Protein AF-Q8K3G4-F1 (afdb_monomer)

Solvent-accessible surface area (backbone atoms only — not comparable to full-atom values): 6372 Å² total; per-residue (Å²): 137,82,65,69,64,59,56,53,51,50,51,50,51,49,51,51,52,63,73,62,59,70,81,75,75,83,79,78,73,70,86,76,61,83,47,80,78,50,49,56,61,48,49,51,49,51,51,54,46,62,75,72,47,95,74,87,88,86,88,84,89,84,87,77,59,90,68,42,58,50,77,78,49,71,46,59,42,87,88,76,67,45,77,78,45,73,48,66,48,73,41,76,76,80,134

Organism: Mus musculus (NCBI:txid10090)

Foldseek 3Di:
DDDVVVVVVVVVVVVVVVVVPDPVPPDQDPVPCPDPVVVVVSVVSVVVCVVVDPDDDDDDDDDDDAQDKDWPDWDADPPPRHTPDTDIDGRDDDD

Secondary structure (DSSP, 8-state):
---HHHHHHHHHHHHHHHHTS--------STT--SHHHHHHHHHHHHHHHHH-SS--------PPTT-EEEEEEEE-TTT--EEEEEEEE-----

Sequence (95 aa):
MEKPELWGVLALLLLCSYTCGSQDLQVIDLLTVGESRQMVAVAEKIRTALLTAGDIYLLSTFRLPPKQGGVLFGLYSRQDNTRWLEASVVGKINK

Radius of gyration: 22.27 Å; Cα contacts (8 Å, |Δi|>4): 55; chains: 1; bounding box: 51×59×52 Å

Mean predicted aligned error: 13.39 Å

Structure (mmCIF, N/CA/C/O backbone):
data_AF-Q8K3G4-F1
#
_entry.id   AF-Q8K3G4-F1
#
loop_
_atom_site.group_PDB
_atom_site.id
_atom_site.type_symbol
_atom_site.label_atom_id
_atom_site.label_alt_id
_atom_site.label_comp_id
_atom_site.label_asym_id
_atom_site.label_entity_id
_atom_site.label_seq_id
_atom_site.pdbx_PDB_ins_code
_atom_site.Cartn_x
_atom_site.Cartn_y
_atom_site.Cartn_z
_atom_site.occupancy
_atom_site.B_iso_or_equiv
_atom_site.auth_seq_id
_atom_site.auth_comp_id
_atom_site.auth_asym_id
_atom_site.auth_atom_id
_atom_site.pdbx_PDB_model_num
ATOM 1 N N . MET A 1 1 ? -23.727 -41.888 -34.608 1.00 46.53 1 MET A N 1
ATOM 2 C CA . MET A 1 1 ? -22.298 -41.713 -34.269 1.00 46.53 1 MET A CA 1
ATOM 3 C C . MET A 1 1 ? -22.134 -40.298 -33.747 1.00 46.53 1 MET A C 1
ATOM 5 O O . MET A 1 1 ? -21.957 -39.369 -34.525 1.00 46.53 1 MET A O 1
ATOM 9 N N . GLU A 1 2 ? -22.347 -40.120 -32.448 1.00 54.56 2 GLU A N 1
ATOM 10 C CA . GLU A 1 2 ? -22.287 -38.812 -31.793 1.00 54.56 2 GLU A CA 1
ATOM 11 C C . GLU A 1 2 ? -20.817 -38.457 -31.553 1.00 54.56 2 GLU A C 1
ATOM 13 O O . GLU A 1 2 ? -20.067 -39.273 -31.023 1.00 54.56 2 GLU A O 1
ATOM 18 N N . LYS A 1 3 ? -20.380 -37.289 -32.040 1.00 63.12 3 LYS A N 1
ATOM 19 C CA . LYS A 1 3 ? -18.978 -36.854 -31.990 1.00 63.12 3 LYS A CA 1
ATOM 20 C C . LYS A 1 3 ? -18.629 -36.418 -30.556 1.00 63.12 3 LYS A C 1
ATOM 22 O O . LYS A 1 3 ? -19.086 -35.349 -30.147 1.00 63.12 3 LYS A O 1
ATOM 27 N N . PRO A 1 4 ? -17.805 -37.176 -29.807 1.00 62.75 4 PRO A N 1
ATOM 28 C CA . PRO A 1 4 ? -17.442 -36.840 -28.424 1.00 62.75 4 PRO A CA 1
ATOM 29 C C . PRO A 1 4 ? -16.656 -35.521 -28.315 1.00 62.75 4 PRO A C 1
ATOM 31 O O . PRO A 1 4 ? -16.634 -34.887 -27.265 1.00 62.75 4 PRO A O 1
ATOM 34 N N . GLU A 1 5 ? -16.066 -35.060 -29.417 1.00 64.94 5 GLU A N 1
ATOM 35 C CA . GLU A 1 5 ? -15.299 -33.812 -29.479 1.00 64.94 5 GLU A CA 1
ATOM 36 C C . GLU A 1 5 ? -16.168 -32.565 -29.279 1.00 64.94 5 GLU A C 1
ATOM 38 O O . GLU A 1 5 ? -15.718 -31.576 -28.709 1.00 64.94 5 GLU A O 1
ATOM 43 N N . LEU A 1 6 ? -17.441 -32.623 -29.682 1.00 74.94 6 LEU A N 1
ATOM 44 C CA . LEU A 1 6 ? -18.362 -31.488 -29.583 1.00 74.94 6 LEU A CA 1
ATOM 45 C C . LEU A 1 6 ? -18.719 -31.185 -28.121 1.00 74.94 6 LEU A C 1
ATOM 47 O O . LEU A 1 6 ? -18.807 -30.025 -27.728 1.00 74.94 6 LEU A O 1
ATOM 51 N N . TRP A 1 7 ? -18.836 -32.233 -27.303 1.00 75.62 7 TRP A N 1
ATOM 52 C CA . TRP A 1 7 ? -19.074 -32.134 -25.863 1.00 75.62 7 TRP A CA 1
ATOM 53 C C . TRP A 1 7 ? -17.838 -31.641 -25.113 1.00 75.62 7 TRP A C 1
ATOM 55 O O . TRP A 1 7 ? -17.970 -30.840 -24.193 1.00 75.62 7 TRP A O 1
ATOM 65 N N . GLY A 1 8 ? -16.641 -32.060 -25.537 1.00 79.44 8 GLY A N 1
ATOM 66 C CA . GLY A 1 8 ? -15.383 -31.547 -24.992 1.00 79.44 8 GLY A CA 1
ATOM 67 C C . GLY A 1 8 ? -15.204 -30.052 -25.257 1.00 79.44 8 GLY A C 1
ATOM 68 O O . GLY A 1 8 ? -14.857 -29.301 -24.348 1.00 79.44 8 GLY A O 1
ATOM 69 N N . VAL A 1 9 ? -15.519 -29.600 -26.474 1.00 81.38 9 VAL A N 1
ATOM 70 C CA . VAL A 1 9 ? -15.472 -28.175 -26.837 1.00 81.38 9 VAL A CA 1
ATOM 71 C C . VAL A 1 9 ? -16.542 -27.376 -26.091 1.00 81.38 9 VAL A C 1
ATOM 73 O O . VAL A 1 9 ? -16.244 -26.299 -25.585 1.00 81.38 9 VAL A O 1
ATOM 76 N N . LEU A 1 10 ? -17.760 -27.907 -25.950 1.00 81.38 10 LEU A N 1
ATOM 77 C CA . LEU A 1 10 ? -18.820 -27.280 -25.150 1.00 81.38 10 LEU A CA 1
ATOM 78 C C . LEU A 1 10 ? -18.447 -27.174 -23.668 1.00 81.38 10 LEU A C 1
ATOM 80 O O . LEU A 1 10 ? -18.665 -26.127 -23.066 1.00 81.38 10 LEU A O 1
ATOM 84 N N . ALA A 1 11 ? -17.851 -28.217 -23.089 1.00 80.62 11 ALA A N 1
ATOM 85 C CA . ALA A 1 11 ? -17.385 -28.204 -21.705 1.00 80.62 11 ALA A CA 1
ATOM 86 C C . ALA A 1 11 ? -16.245 -27.196 -21.500 1.00 80.62 11 ALA A C 1
ATOM 88 O O . ALA A 1 11 ? -16.248 -26.465 -20.511 1.00 80.62 11 ALA A O 1
ATOM 89 N N . LEU A 1 12 ? -15.309 -27.107 -22.451 1.00 77.81 12 LEU A N 1
ATOM 90 C CA . LEU A 1 12 ? -14.226 -26.125 -22.422 1.00 77.81 12 LEU A CA 1
ATOM 91 C C . LEU A 1 12 ? -14.759 -24.691 -22.563 1.00 77.81 12 LEU A C 1
ATOM 93 O O . LEU A 1 12 ? -14.337 -23.810 -21.822 1.00 77.81 12 LEU A O 1
ATOM 97 N N . LEU A 1 13 ? -15.720 -24.463 -23.463 1.00 79.00 13 LEU A N 1
ATOM 98 C CA . LEU A 1 13 ? -16.373 -23.164 -23.636 1.00 79.00 13 LEU A CA 1
ATOM 99 C C . LEU A 1 13 ? -17.153 -22.756 -22.384 1.00 79.00 13 LEU A C 1
ATOM 101 O O . LEU A 1 13 ? -17.027 -21.614 -21.948 1.00 79.00 13 LEU A O 1
ATOM 105 N N . LEU A 1 14 ? -17.889 -23.690 -21.772 1.00 77.38 14 LEU A N 1
ATOM 106 C CA . LEU A 1 14 ? -18.578 -23.469 -20.502 1.00 77.38 14 LEU A CA 1
ATOM 107 C C . LEU A 1 14 ? -17.576 -23.094 -19.405 1.00 77.38 14 LEU A C 1
ATOM 109 O O . LEU A 1 14 ? -17.726 -22.035 -18.799 1.00 77.38 14 LEU A O 1
ATOM 113 N N . LEU A 1 15 ? -16.512 -23.879 -19.210 1.00 70.75 15 LEU A N 1
ATOM 114 C CA . LEU A 1 15 ? -15.452 -23.581 -18.239 1.00 70.75 15 LEU A CA 1
ATOM 115 C C . LEU A 1 15 ? -14.818 -22.203 -18.477 1.00 70.75 15 LEU A C 1
ATOM 117 O O . LEU A 1 15 ? -14.706 -21.424 -17.532 1.00 70.75 15 LEU A O 1
ATOM 121 N N . CYS A 1 16 ? -14.487 -21.862 -19.726 1.00 64.25 16 CYS A N 1
ATOM 122 C CA . CYS A 1 16 ? -13.957 -20.545 -20.076 1.00 64.25 16 CYS A CA 1
ATOM 123 C C . CYS A 1 16 ? -14.943 -19.415 -19.758 1.00 64.25 16 CYS A C 1
ATOM 125 O O . CYS A 1 16 ? -14.522 -18.387 -19.237 1.00 64.25 16 CYS A O 1
ATOM 127 N N . SER A 1 17 ? -16.241 -19.588 -20.020 1.00 63.78 17 SER A N 1
ATOM 128 C CA . SER A 1 17 ? -17.258 -18.586 -19.667 1.00 63.78 17 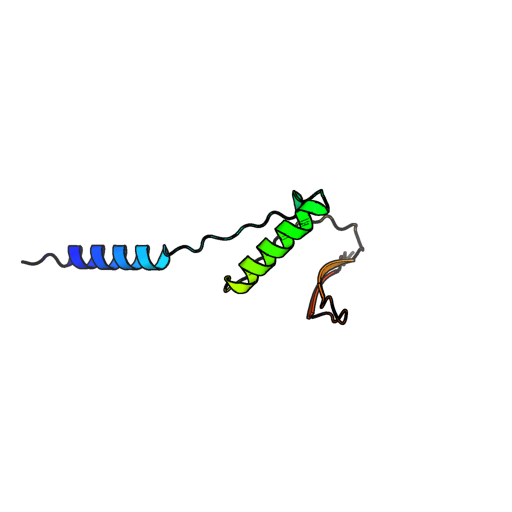SER A CA 1
ATOM 129 C C . SER A 1 17 ? -17.493 -18.459 -18.154 1.00 63.78 17 SER A C 1
ATOM 131 O O . SER A 1 17 ? -17.742 -17.354 -17.684 1.00 63.78 17 SER A O 1
ATOM 133 N N . TYR A 1 18 ? -17.333 -19.538 -17.377 1.00 60.72 18 TYR A N 1
ATOM 134 C CA . TYR A 1 18 ? -17.396 -19.497 -15.909 1.00 60.72 18 TYR A CA 1
ATOM 135 C C . TYR A 1 18 ? -16.184 -18.782 -15.295 1.00 60.72 18 TYR A C 1
ATOM 137 O O . TYR A 1 18 ? -16.347 -18.007 -14.356 1.00 60.72 18 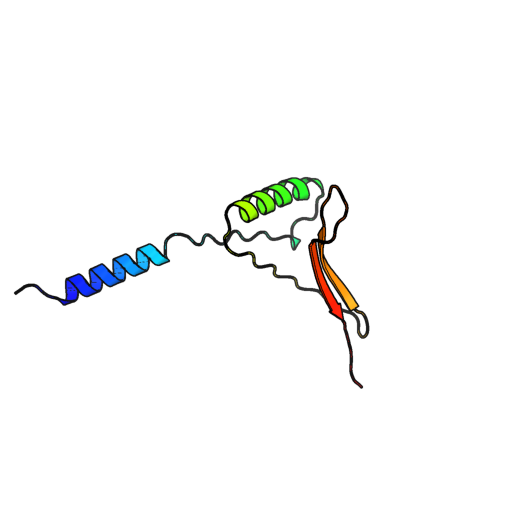TYR A O 1
ATOM 145 N N . THR A 1 19 ? -14.974 -18.984 -15.829 1.00 54.75 19 THR A N 1
ATOM 146 C CA . THR A 1 19 ? -13.767 -18.273 -15.356 1.00 54.75 19 THR A CA 1
ATOM 147 C C . THR A 1 19 ? -13.661 -16.848 -15.903 1.00 54.75 19 THR A C 1
ATOM 149 O O . THR A 1 19 ? -13.002 -16.005 -15.306 1.00 54.75 19 THR A O 1
ATOM 152 N N . CYS A 1 20 ? -14.316 -16.572 -17.035 1.00 46.91 20 CYS A N 1
ATOM 153 C CA . CYS A 1 20 ? -14.482 -15.239 -17.620 1.00 46.91 20 CYS A CA 1
ATOM 154 C C . CYS A 1 20 ? -15.739 -14.529 -17.074 1.00 46.91 20 CYS A C 1
ATOM 156 O O . CYS A 1 20 ? -16.187 -13.524 -17.615 1.00 46.91 20 CYS A O 1
ATOM 158 N N . GLY A 1 21 ? -16.320 -15.028 -15.980 1.00 50.06 21 GLY A N 1
ATOM 159 C CA . GLY A 1 21 ? -17.257 -14.275 -15.156 1.00 50.06 21 GLY A CA 1
ATOM 160 C C . GLY A 1 21 ? -16.509 -13.196 -14.377 1.00 50.06 21 GLY A C 1
ATOM 161 O O . GLY A 1 21 ? -16.224 -13.373 -13.200 1.00 50.06 21 GLY A O 1
ATOM 162 N N . SER A 1 22 ? -16.155 -12.113 -15.067 1.00 55.03 22 SER A N 1
ATOM 163 C CA . SER A 1 22 ? -15.865 -10.782 -14.528 1.00 55.03 22 SER A CA 1
ATOM 164 C C . SER A 1 22 ? -15.109 -10.728 -13.196 1.00 55.03 22 SER A C 1
ATOM 166 O O . SER A 1 22 ? -15.668 -10.354 -12.167 1.00 55.03 22 SER A O 1
ATOM 168 N N . GLN A 1 23 ? -13.794 -10.942 -13.230 1.00 54.09 23 GLN A N 1
ATOM 169 C CA . GLN A 1 23 ? -12.936 -10.142 -12.356 1.00 54.09 23 GLN A CA 1
ATOM 170 C C . GLN A 1 23 ? -12.703 -8.805 -13.056 1.00 54.09 23 GLN A C 1
ATOM 172 O O . GLN A 1 23 ? -11.664 -8.574 -13.671 1.00 54.09 23 GLN A O 1
ATOM 177 N N . ASP A 1 24 ? -13.721 -7.944 -13.026 1.00 57.41 24 ASP A N 1
ATOM 178 C CA . ASP A 1 24 ? -13.539 -6.535 -13.357 1.00 57.41 24 ASP A CA 1
ATOM 179 C C . ASP A 1 24 ? -12.669 -5.949 -12.237 1.00 57.41 24 ASP A C 1
ATOM 181 O O . ASP A 1 24 ? -13.142 -5.628 -11.143 1.00 57.41 24 ASP A O 1
ATOM 185 N N . LEU A 1 25 ? -11.350 -5.990 -12.446 1.00 60.78 25 LEU A N 1
ATOM 186 C CA . LEU A 1 25 ? -10.374 -5.472 -11.500 1.00 60.78 25 LEU A CA 1
ATOM 187 C C . LEU A 1 25 ? -10.608 -3.968 -11.392 1.00 60.78 25 LEU A C 1
ATOM 189 O O . LEU A 1 25 ? -10.216 -3.199 -12.268 1.00 60.78 25 LEU A O 1
ATOM 193 N N . GLN A 1 26 ? -11.252 -3.545 -10.304 1.00 69.12 26 GLN A N 1
ATOM 194 C CA . GLN A 1 26 ? -11.449 -2.131 -10.014 1.00 69.12 26 GLN A CA 1
ATOM 195 C C . GLN A 1 26 ? -10.096 -1.494 -9.690 1.00 69.12 26 GLN A C 1
ATOM 197 O O . GLN A 1 26 ? -9.617 -1.533 -8.556 1.00 69.12 26 GLN A O 1
ATOM 202 N N . VAL A 1 27 ? -9.463 -0.910 -10.707 1.00 72.62 27 VAL A N 1
ATOM 203 C CA . VAL A 1 27 ? -8.204 -0.178 -10.558 1.00 72.62 27 VAL A CA 1
ATOM 204 C C . VAL A 1 27 ? -8.511 1.246 -10.108 1.00 72.62 27 VAL A C 1
ATOM 206 O O . VAL A 1 27 ? -9.142 2.025 -10.824 1.00 72.62 27 VAL A O 1
ATOM 209 N N . ILE A 1 28 ? -8.050 1.596 -8.910 1.00 79.06 28 ILE A N 1
ATOM 210 C CA . ILE A 1 28 ? -8.157 2.948 -8.363 1.00 79.06 28 ILE A CA 1
ATOM 211 C C . ILE A 1 28 ? -6.767 3.577 -8.401 1.00 79.06 28 ILE A C 1
ATOM 213 O O . ILE A 1 28 ? -5.902 3.239 -7.596 1.00 79.06 28 ILE A O 1
ATOM 217 N N . ASP A 1 29 ? -6.553 4.494 -9.345 1.00 77.56 29 ASP A N 1
ATOM 218 C CA . ASP A 1 29 ? -5.306 5.249 -9.430 1.00 77.56 29 ASP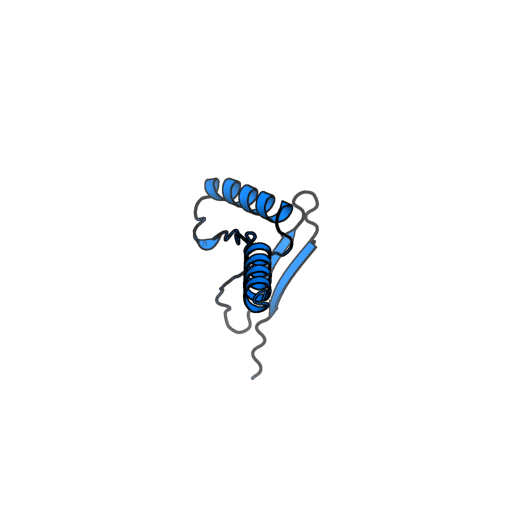 A CA 1
ATOM 219 C C . ASP A 1 29 ? -5.310 6.407 -8.424 1.00 77.56 29 ASP A C 1
ATOM 221 O O . ASP A 1 29 ? -5.932 7.448 -8.635 1.00 77.56 29 ASP A O 1
ATOM 225 N N . LEU A 1 30 ? -4.606 6.208 -7.310 1.00 71.75 30 LEU A N 1
ATOM 226 C CA . LEU A 1 30 ? -4.463 7.205 -6.252 1.00 71.75 30 LEU A CA 1
ATOM 227 C C . LEU A 1 30 ? -3.473 8.328 -6.599 1.00 71.75 30 LEU A C 1
ATOM 229 O O . LEU A 1 30 ? -3.492 9.364 -5.939 1.00 71.75 30 LEU A O 1
ATOM 233 N N . LEU A 1 31 ? -2.614 8.149 -7.611 1.00 70.12 31 LEU A N 1
ATOM 234 C CA . LEU A 1 31 ? -1.575 9.123 -7.975 1.00 70.12 31 LEU A CA 1
ATOM 235 C C . LEU A 1 31 ? -2.141 10.325 -8.740 1.00 70.12 31 LEU A C 1
ATOM 237 O O . LEU A 1 31 ? -1.535 11.395 -8.747 1.00 70.12 31 LEU A O 1
ATOM 241 N N . THR A 1 32 ? -3.306 10.163 -9.364 1.00 69.62 32 THR A N 1
ATOM 242 C CA . THR A 1 32 ? -3.994 11.226 -10.116 1.00 69.62 32 THR A CA 1
ATOM 243 C C . THR A 1 32 ? -4.866 12.122 -9.233 1.00 69.62 32 THR A C 1
ATOM 245 O O . THR A 1 32 ? -5.333 13.169 -9.681 1.00 69.62 32 THR A O 1
ATOM 248 N N . VAL A 1 33 ? -5.060 11.750 -7.963 1.00 67.62 33 VAL A N 1
ATOM 249 C CA . VAL A 1 33 ? -5.927 12.452 -7.009 1.00 67.62 33 VAL A CA 1
ATOM 250 C C . VAL A 1 33 ? -5.152 13.609 -6.378 1.00 67.62 33 VAL A C 1
ATOM 252 O O . VAL A 1 33 ? -4.588 13.492 -5.293 1.00 67.62 33 VAL A O 1
ATOM 255 N N . GLY A 1 34 ? -5.099 14.740 -7.081 1.00 63.00 34 GLY A N 1
ATOM 256 C CA . GLY A 1 34 ? -4.431 15.956 -6.599 1.00 63.00 34 GLY A CA 1
ATOM 257 C C . GLY A 1 34 ? -5.311 16.858 -5.725 1.00 63.00 34 GLY A C 1
ATOM 258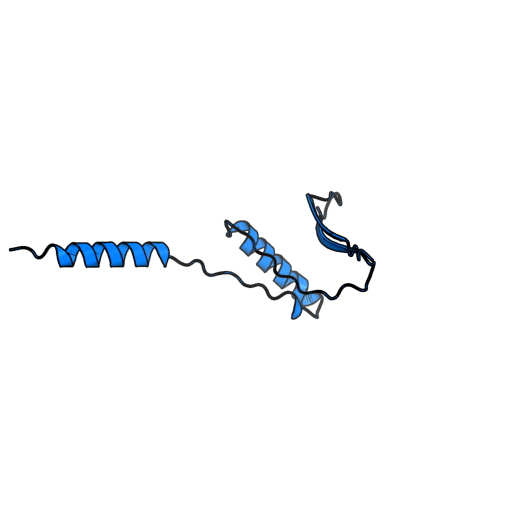 O O . GLY A 1 34 ? -4.793 17.658 -4.949 1.00 63.00 34 GLY A O 1
ATOM 259 N N . GLU A 1 35 ? -6.640 16.744 -5.826 1.00 74.50 35 GLU A N 1
ATOM 260 C CA . GLU A 1 35 ? -7.582 17.641 -5.145 1.00 74.50 35 GLU A CA 1
ATOM 261 C C . GLU A 1 35 ? -8.305 16.960 -3.974 1.00 74.50 35 GLU A C 1
ATOM 263 O O . GLU A 1 35 ? -8.864 15.868 -4.097 1.00 74.50 35 GLU A O 1
ATOM 268 N N . SER A 1 36 ? -8.408 17.659 -2.840 1.00 66.50 36 SER A N 1
ATOM 269 C CA . SER A 1 36 ? -9.091 17.172 -1.629 1.00 66.50 36 SER A CA 1
ATOM 270 C C . SER A 1 36 ? -10.565 16.808 -1.854 1.00 66.50 36 SER A C 1
ATOM 272 O O . SER A 1 36 ? -11.094 15.903 -1.210 1.00 66.50 36 SER A O 1
ATOM 274 N N . ARG A 1 37 ? -11.236 17.462 -2.809 1.00 71.00 37 ARG A N 1
ATOM 275 C CA . ARG A 1 37 ? -12.622 17.148 -3.190 1.00 71.00 37 ARG A CA 1
ATOM 276 C C . ARG A 1 37 ? -12.742 15.783 -3.875 1.00 71.00 37 ARG A C 1
ATOM 278 O O . ARG A 1 37 ? -13.761 15.112 -3.730 1.00 71.00 37 ARG A O 1
ATOM 285 N N . GLN A 1 38 ? -11.699 15.359 -4.585 1.00 74.38 38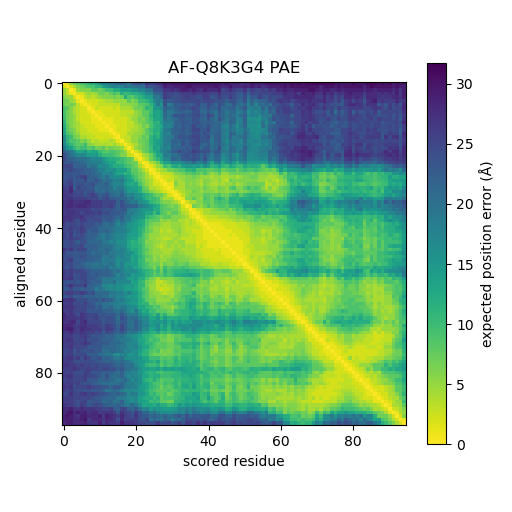 GLN A N 1
ATOM 286 C CA . GLN A 1 38 ? -11.648 14.077 -5.285 1.00 74.38 38 GLN A CA 1
ATOM 287 C C . GLN A 1 38 ? -11.335 12.922 -4.319 1.00 74.38 38 GLN A C 1
ATOM 289 O O . GLN A 1 38 ? -11.806 11.808 -4.542 1.00 74.38 38 GLN A O 1
ATOM 294 N N . MET A 1 39 ? -10.654 13.187 -3.193 1.00 74.94 39 MET A N 1
ATOM 295 C CA . MET A 1 39 ? -10.398 12.180 -2.149 1.00 74.94 39 MET A CA 1
ATOM 296 C C . MET A 1 39 ? -11.676 11.556 -1.578 1.00 74.94 39 MET A C 1
ATOM 298 O O . MET A 1 39 ? -11.671 10.369 -1.271 1.00 74.94 39 MET A O 1
ATOM 302 N N . VAL A 1 40 ? -12.774 12.311 -1.450 1.00 79.06 40 VAL A N 1
ATOM 303 C CA . VAL A 1 40 ? -14.050 11.762 -0.949 1.00 79.06 40 VAL A CA 1
ATOM 304 C C . VAL A 1 40 ? -14.630 10.753 -1.940 1.00 79.06 40 VAL A C 1
ATOM 306 O O . VAL A 1 40 ? -15.017 9.656 -1.551 1.00 79.06 40 VAL A O 1
ATOM 309 N N . ALA A 1 41 ? -14.627 11.087 -3.233 1.00 80.31 41 ALA A N 1
ATOM 310 C CA . ALA A 1 41 ? -15.101 10.183 -4.280 1.00 80.31 41 ALA A CA 1
ATOM 311 C C . ALA A 1 41 ? -14.230 8.920 -4.380 1.00 80.31 41 ALA A C 1
ATOM 313 O O . ALA A 1 41 ? -14.734 7.823 -4.608 1.00 80.31 41 ALA A O 1
ATOM 314 N N . VAL A 1 42 ? -12.923 9.069 -4.178 1.00 81.25 42 VAL A N 1
ATOM 315 C CA . VAL A 1 42 ? -11.961 7.963 -4.172 1.00 81.25 42 VAL A CA 1
ATOM 316 C C . VAL A 1 42 ? -12.151 7.076 -2.945 1.00 81.25 42 VAL A C 1
ATOM 318 O O . VAL A 1 42 ? -12.160 5.859 -3.083 1.00 81.25 42 VAL A O 1
ATOM 321 N N . ALA A 1 43 ? -12.375 7.656 -1.765 1.00 80.69 43 ALA A N 1
ATOM 322 C CA . ALA A 1 43 ? -12.659 6.902 -0.549 1.00 80.69 43 ALA A CA 1
ATOM 323 C C . ALA A 1 43 ? -13.946 6.076 -0.676 1.00 80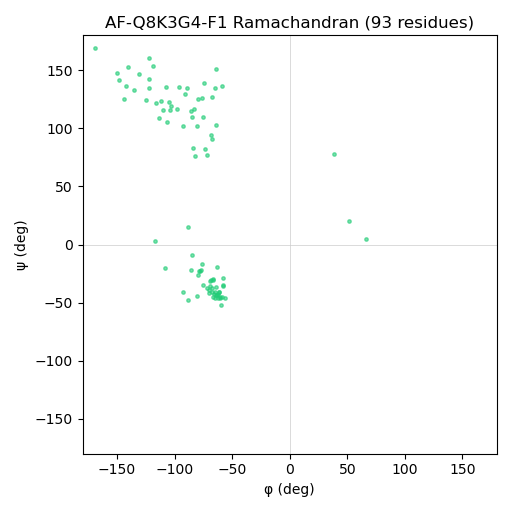.69 43 ALA A C 1
ATOM 325 O O . ALA A 1 43 ? -13.958 4.915 -0.277 1.00 80.69 43 ALA A O 1
ATOM 326 N N . GLU A 1 44 ? -15.000 6.629 -1.284 1.00 81.56 44 GLU A N 1
ATOM 327 C CA . GLU A 1 44 ? -16.233 5.876 -1.541 1.00 81.56 44 GLU A CA 1
ATOM 328 C C . GLU A 1 44 ? -16.033 4.767 -2.579 1.00 81.56 44 GLU A C 1
ATOM 330 O O . GLU A 1 44 ? -16.548 3.662 -2.403 1.00 81.56 44 GLU A O 1
ATOM 335 N N . LYS A 1 45 ? -15.220 4.996 -3.619 1.00 81.44 45 LYS A N 1
ATOM 336 C CA . LYS A 1 45 ? -14.828 3.932 -4.558 1.00 81.44 45 LYS A CA 1
ATOM 337 C C . LYS A 1 45 ? -14.048 2.821 -3.862 1.00 81.44 45 LYS A C 1
ATOM 339 O O . LYS A 1 45 ? -14.384 1.658 -4.041 1.00 81.44 45 LYS A O 1
ATOM 344 N N . ILE A 1 46 ? -13.067 3.171 -3.029 1.00 79.56 46 ILE A N 1
ATOM 345 C CA . ILE A 1 46 ? -12.281 2.212 -2.243 1.00 79.56 46 ILE A CA 1
ATOM 346 C C . ILE A 1 46 ? -13.193 1.431 -1.301 1.00 79.56 46 ILE A C 1
ATOM 348 O O . ILE A 1 46 ? -13.102 0.211 -1.250 1.00 79.56 46 ILE A O 1
ATOM 352 N N . ARG A 1 47 ? -14.107 2.105 -0.595 1.00 79.25 47 ARG A N 1
ATOM 353 C CA . ARG A 1 47 ? -15.080 1.468 0.299 1.00 79.25 47 ARG A CA 1
ATOM 354 C C . ARG A 1 47 ? -15.990 0.502 -0.451 1.00 79.25 47 ARG A C 1
ATOM 356 O O . ARG A 1 47 ? -16.221 -0.601 0.028 1.00 79.25 47 ARG A O 1
ATOM 363 N N . THR A 1 48 ? -16.500 0.910 -1.608 1.00 81.75 48 THR A N 1
ATOM 364 C CA . THR A 1 48 ? -17.368 0.058 -2.428 1.00 81.75 48 THR A CA 1
ATOM 365 C C . THR A 1 48 ? -16.589 -1.156 -2.928 1.00 81.75 48 THR A C 1
ATOM 367 O O . THR A 1 48 ? -17.051 -2.277 -2.751 1.00 81.75 48 THR A O 1
ATOM 370 N N . ALA A 1 49 ? -15.369 -0.944 -3.433 1.00 77.12 49 ALA A N 1
ATOM 371 C CA . ALA A 1 49 ? -14.472 -2.008 -3.866 1.00 77.12 49 ALA A CA 1
ATOM 372 C C . ALA A 1 49 ? -14.144 -2.980 -2.721 1.00 77.12 49 ALA A C 1
ATOM 374 O O . ALA A 1 49 ? -14.257 -4.184 -2.906 1.00 77.12 49 ALA A O 1
ATOM 375 N N . LEU A 1 50 ? -13.826 -2.474 -1.523 1.00 76.00 50 LEU A N 1
ATOM 376 C CA . LEU A 1 50 ? -13.562 -3.261 -0.308 1.00 76.00 50 LEU A CA 1
ATOM 377 C C . LEU A 1 50 ? -14.737 -4.156 0.095 1.00 76.00 50 LEU A C 1
ATOM 379 O O . LEU A 1 50 ? -14.518 -5.242 0.616 1.00 76.00 50 LEU A O 1
ATOM 383 N N . LEU A 1 51 ? -15.974 -3.697 -0.105 1.00 76.69 51 LEU A N 1
ATOM 384 C CA . LEU A 1 51 ? -17.171 -4.468 0.242 1.00 76.69 51 LEU A CA 1
ATOM 385 C C . LEU A 1 51 ? -17.482 -5.563 -0.786 1.00 76.69 51 LEU A C 1
ATOM 387 O O . LEU A 1 51 ? -18.182 -6.517 -0.454 1.00 76.69 51 LEU A O 1
ATOM 391 N N . THR A 1 52 ? -16.995 -5.420 -2.020 1.00 76.25 52 THR A N 1
ATOM 392 C CA . THR A 1 52 ? -17.299 -6.337 -3.130 1.00 76.25 52 THR A CA 1
ATOM 393 C C . THR A 1 52 ? -16.130 -7.231 -3.545 1.00 76.25 52 THR A C 1
ATOM 395 O O . THR A 1 52 ? -16.356 -8.246 -4.198 1.00 76.25 52 THR A O 1
ATOM 398 N N . ALA A 1 53 ? -14.891 -6.863 -3.217 1.00 73.12 53 ALA A N 1
ATOM 399 C CA . ALA A 1 53 ? -13.689 -7.579 -3.630 1.00 73.12 53 ALA A CA 1
ATOM 400 C C . ALA A 1 53 ? -13.313 -8.671 -2.620 1.00 73.12 53 ALA A C 1
ATOM 402 O O . ALA A 1 53 ? -13.290 -8.433 -1.415 1.00 73.12 53 ALA A O 1
ATOM 403 N N . GLY A 1 54 ? -12.985 -9.864 -3.127 1.00 71.62 54 GLY A N 1
ATOM 404 C CA . GLY A 1 54 ? -12.444 -10.959 -2.313 1.00 71.62 54 GLY A CA 1
ATOM 405 C C . GLY A 1 54 ? -10.978 -10.748 -1.927 1.00 71.62 54 GLY A C 1
ATOM 406 O O . GLY A 1 54 ? -10.597 -11.071 -0.808 1.00 71.62 54 GLY A O 1
ATOM 407 N N . ASP A 1 55 ? -10.196 -10.135 -2.822 1.00 78.81 55 ASP A N 1
ATOM 408 C CA . ASP A 1 55 ? -8.768 -9.862 -2.650 1.00 78.81 55 ASP A CA 1
ATOM 409 C C . ASP A 1 55 ? -8.450 -8.401 -2.996 1.00 78.81 55 ASP A C 1
ATOM 411 O O . ASP A 1 55 ? -9.062 -7.808 -3.888 1.00 78.81 55 ASP A O 1
ATOM 415 N N . ILE A 1 56 ? -7.473 -7.812 -2.300 1.00 74.56 56 ILE A N 1
ATOM 416 C CA . ILE A 1 56 ? -7.070 -6.412 -2.481 1.00 74.56 56 ILE A CA 1
ATOM 417 C C . ILE A 1 56 ? -5.579 -6.350 -2.770 1.00 74.56 56 ILE A C 1
ATOM 419 O O . ILE A 1 56 ? -4.755 -6.795 -1.971 1.00 74.56 56 ILE A O 1
ATOM 423 N N . TYR A 1 57 ? -5.235 -5.727 -3.893 1.00 80.56 57 TYR A N 1
ATOM 424 C CA . TYR A 1 57 ? -3.857 -5.508 -4.308 1.00 80.56 57 TYR A CA 1
ATOM 425 C C . TYR A 1 57 ? -3.532 -4.019 -4.243 1.00 80.56 57 TYR A C 1
ATOM 427 O O . TYR A 1 57 ? -4.197 -3.197 -4.870 1.00 80.56 57 TYR A O 1
ATOM 435 N N . LEU A 1 58 ? -2.490 -3.671 -3.487 1.00 78.94 58 LEU A N 1
ATOM 436 C CA . LEU A 1 58 ? -1.979 -2.309 -3.390 1.00 78.94 58 LEU A CA 1
ATOM 437 C C . LEU A 1 58 ? -0.620 -2.228 -4.084 1.00 78.94 58 LEU A C 1
ATOM 439 O O . LEU A 1 58 ? 0.349 -2.838 -3.635 1.00 78.94 58 LEU A O 1
ATOM 443 N N . LEU A 1 59 ? -0.547 -1.447 -5.161 1.00 82.81 59 LEU A N 1
ATOM 444 C CA . LEU A 1 59 ? 0.697 -1.159 -5.866 1.00 82.81 59 LEU A CA 1
ATOM 445 C C . LEU A 1 59 ? 1.152 0.264 -5.534 1.00 82.81 59 LEU A C 1
ATOM 447 O O . LEU A 1 59 ? 0.418 1.223 -5.752 1.00 82.81 59 LEU A O 1
ATOM 451 N N . SER A 1 60 ? 2.368 0.403 -5.009 1.00 75.81 60 SER A N 1
ATOM 452 C CA . SER A 1 60 ? 2.956 1.699 -4.667 1.00 75.81 6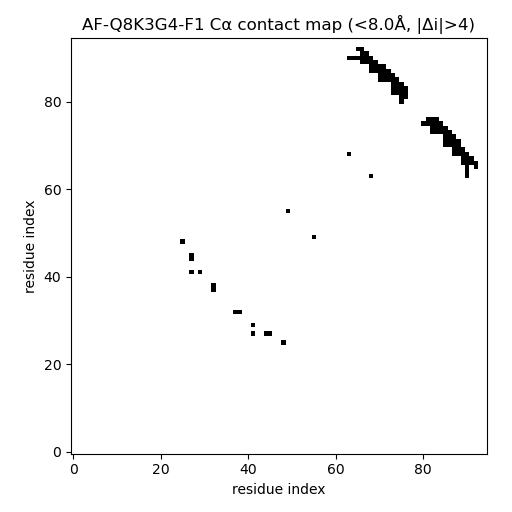0 SER A CA 1
ATOM 453 C C . SER A 1 60 ? 4.402 1.764 -5.142 1.00 75.81 60 SER A C 1
ATOM 455 O O . SER A 1 60 ? 5.176 0.833 -4.928 1.00 75.81 60 SER A O 1
ATOM 457 N N . THR A 1 61 ? 4.759 2.870 -5.798 1.00 80.19 61 THR A N 1
ATOM 458 C CA . THR A 1 61 ? 6.124 3.154 -6.254 1.00 80.19 61 THR A CA 1
ATOM 459 C C . THR A 1 61 ? 6.632 4.390 -5.527 1.00 80.19 61 THR A C 1
ATOM 461 O O . THR A 1 61 ? 6.042 5.463 -5.626 1.00 80.19 61 THR A O 1
ATOM 464 N N . PHE A 1 62 ? 7.739 4.256 -4.805 1.00 75.12 62 PHE A N 1
ATOM 465 C CA . PHE A 1 62 ? 8.334 5.333 -4.017 1.00 75.12 62 PHE A CA 1
ATOM 466 C C . PHE A 1 62 ? 9.862 5.283 -4.137 1.00 75.12 62 PHE A C 1
ATOM 468 O O . PHE A 1 62 ? 10.452 4.229 -4.373 1.00 75.12 62 PHE A O 1
ATOM 475 N N . ARG A 1 63 ? 10.524 6.434 -3.975 1.00 75.31 63 ARG A N 1
ATOM 476 C CA . ARG A 1 63 ? 11.991 6.522 -3.924 1.00 75.31 63 ARG A CA 1
ATOM 477 C C . ARG A 1 63 ? 12.437 6.721 -2.480 1.00 75.31 63 ARG A C 1
ATOM 479 O O . ARG A 1 63 ? 12.134 7.750 -1.887 1.00 75.31 63 ARG A O 1
ATOM 486 N N . LEU A 1 64 ? 13.162 5.749 -1.928 1.00 73.38 64 LEU A N 1
ATOM 487 C CA . LEU A 1 64 ? 13.768 5.860 -0.600 1.00 73.38 64 LEU A CA 1
ATOM 488 C C . LEU A 1 64 ? 15.181 6.437 -0.695 1.00 73.38 64 LEU A C 1
ATOM 490 O O . LEU A 1 64 ? 16.007 5.896 -1.436 1.00 73.38 64 LEU A O 1
ATOM 494 N N . PRO A 1 65 ? 15.502 7.469 0.097 1.00 76.25 65 PRO A N 1
ATOM 495 C CA . PRO A 1 65 ? 16.881 7.877 0.301 1.00 76.25 65 PRO A CA 1
ATOM 496 C C . PRO A 1 65 ? 17.696 6.770 0.997 1.00 76.25 65 PRO A C 1
ATOM 498 O O . PRO A 1 65 ? 17.157 5.993 1.793 1.00 76.25 65 PRO A O 1
ATOM 501 N N . PRO A 1 66 ? 19.014 6.698 0.748 1.00 74.56 66 PRO A N 1
ATOM 502 C CA . PRO A 1 66 ? 19.873 5.705 1.379 1.00 74.56 66 PRO A CA 1
ATOM 503 C C . PRO A 1 66 ? 19.838 5.836 2.907 1.00 74.56 66 PRO A C 1
ATOM 505 O O . PRO A 1 66 ? 19.927 6.941 3.441 1.00 74.56 66 PRO A O 1
ATOM 508 N N . LYS A 1 67 ? 19.750 4.696 3.607 1.00 69.81 67 LYS A N 1
ATOM 509 C CA . LYS A 1 67 ? 19.665 4.591 5.081 1.00 69.81 67 LYS A CA 1
ATOM 510 C C . LYS A 1 67 ? 18.385 5.156 5.704 1.00 69.81 67 LYS A C 1
ATOM 512 O O . LYS A 1 67 ? 18.279 5.177 6.928 1.00 69.81 67 LYS A O 1
ATOM 517 N N . GLN A 1 68 ? 17.425 5.600 4.896 1.00 69.25 68 GLN A N 1
ATOM 518 C CA . GLN A 1 68 ? 16.119 6.012 5.387 1.00 69.25 68 GLN A CA 1
ATOM 519 C C . GLN A 1 68 ? 15.140 4.846 5.258 1.00 69.25 68 GLN A C 1
ATOM 521 O O . GLN A 1 68 ? 15.123 4.116 4.268 1.00 69.25 68 GLN A O 1
ATOM 526 N N . GLY A 1 69 ? 14.367 4.642 6.316 1.00 75.62 69 GLY A N 1
ATOM 527 C CA . GLY A 1 69 ? 13.214 3.757 6.342 1.00 75.62 69 GLY A CA 1
ATOM 528 C C . GLY A 1 69 ? 11.987 4.559 6.742 1.00 75.62 69 GLY A C 1
ATOM 529 O O . GLY A 1 69 ? 12.109 5.648 7.304 1.00 75.62 69 GLY A O 1
ATOM 530 N N . GLY A 1 70 ? 10.809 4.037 6.441 1.00 81.44 70 GLY A N 1
ATOM 531 C CA . GLY A 1 70 ? 9.562 4.725 6.731 1.00 81.44 70 GLY A CA 1
ATOM 532 C C . GLY A 1 70 ? 8.351 3.834 6.530 1.00 81.44 70 GLY A C 1
ATOM 533 O O . GLY A 1 70 ? 8.440 2.728 5.991 1.00 81.44 70 GLY A O 1
ATOM 534 N N . VAL A 1 71 ? 7.211 4.336 6.986 1.00 81.44 71 VAL A N 1
ATOM 535 C CA . VAL A 1 71 ? 5.912 3.719 6.733 1.00 81.44 71 VAL A CA 1
ATOM 536 C C . VAL A 1 71 ? 5.508 4.018 5.294 1.00 81.44 71 VAL A C 1
ATOM 538 O O . VAL A 1 71 ? 5.508 5.175 4.883 1.00 81.44 71 VAL A O 1
ATOM 541 N N . LEU A 1 72 ? 5.186 2.975 4.531 1.00 81.12 72 LEU A N 1
ATOM 542 C CA . LEU A 1 72 ? 4.720 3.087 3.149 1.00 81.12 72 LEU A CA 1
ATOM 543 C C . LEU A 1 72 ? 3.212 3.251 3.089 1.00 81.12 72 LEU A C 1
ATOM 545 O O . LEU A 1 72 ? 2.703 4.121 2.389 1.00 81.12 72 LEU A O 1
ATOM 549 N N . PHE A 1 73 ? 2.507 2.404 3.830 1.00 79.94 73 PHE A N 1
ATOM 550 C CA . PHE A 1 73 ? 1.067 2.489 3.983 1.00 79.94 73 PHE A CA 1
ATOM 551 C C . PHE A 1 73 ? 0.662 1.956 5.352 1.00 79.94 73 PHE A C 1
ATOM 553 O O . PHE A 1 73 ? 1.278 1.032 5.886 1.00 79.94 73 PHE A O 1
ATOM 560 N N . GLY A 1 74 ? -0.395 2.536 5.910 1.00 85.06 74 GLY A N 1
ATOM 561 C CA . GLY A 1 74 ? -0.985 2.095 7.161 1.00 85.06 74 GLY A CA 1
ATOM 562 C C . GLY A 1 74 ? -2.500 2.214 7.108 1.00 85.06 74 GLY A C 1
ATOM 563 O O . GLY A 1 74 ? -3.035 3.204 6.609 1.00 85.06 74 GLY A O 1
ATOM 564 N N . LEU A 1 75 ? -3.182 1.185 7.598 1.00 81.94 75 LEU A N 1
ATOM 565 C CA . LEU A 1 75 ? -4.620 1.175 7.796 1.00 81.94 75 LEU A CA 1
ATOM 566 C C . LEU A 1 75 ? -4.896 1.498 9.262 1.00 81.94 75 LEU A C 1
ATOM 568 O O . LEU A 1 75 ? -4.509 0.741 10.159 1.00 81.94 75 LEU A O 1
ATOM 572 N N . TYR A 1 76 ? -5.570 2.620 9.493 1.00 85.31 76 TYR A N 1
ATOM 573 C CA . TYR A 1 76 ? -5.901 3.102 10.828 1.00 85.31 76 TYR A CA 1
ATOM 574 C C . TYR A 1 76 ? -7.414 3.264 10.969 1.00 85.31 76 TYR A C 1
ATOM 576 O O . TYR A 1 76 ? -8.091 3.709 10.039 1.00 85.31 76 TYR A O 1
ATOM 584 N N . SER A 1 77 ? -7.950 2.932 12.144 1.00 78.00 77 SER A N 1
ATOM 585 C CA . SER A 1 77 ? -9.325 3.292 12.489 1.00 78.00 77 SER A CA 1
ATOM 586 C C . SER A 1 77 ? -9.411 4.803 12.633 1.00 78.00 77 SER A C 1
ATOM 588 O O . SER A 1 77 ? -8.664 5.401 13.401 1.00 78.00 77 SER A O 1
ATOM 590 N N . ARG A 1 78 ? -10.354 5.432 11.933 1.00 80.00 78 ARG A N 1
ATOM 591 C CA . ARG A 1 78 ? -10.580 6.875 12.067 1.00 80.00 78 ARG A CA 1
ATOM 592 C C . ARG A 1 78 ? -11.104 7.259 13.456 1.00 80.00 78 ARG A C 1
ATOM 594 O O . ARG A 1 78 ? -10.873 8.382 13.887 1.00 80.00 78 ARG A O 1
ATOM 601 N N . GLN A 1 79 ? -11.831 6.358 14.115 1.00 82.50 79 GLN A N 1
ATOM 602 C CA . GLN A 1 79 ? -12.527 6.641 15.371 1.00 82.50 79 GLN A CA 1
ATOM 603 C C . GLN A 1 79 ? -11.576 6.585 16.570 1.00 82.50 79 GLN A C 1
ATOM 605 O O . GLN A 1 79 ? -11.565 7.503 17.383 1.00 82.50 79 GLN A O 1
ATOM 610 N N . ASP A 1 80 ? -10.717 5.565 16.604 1.00 88.88 80 ASP A N 1
ATOM 611 C CA . ASP A 1 80 ? -9.871 5.268 17.769 1.00 88.88 80 ASP A CA 1
ATOM 612 C C . ASP A 1 80 ? -8.368 5.382 17.464 1.00 88.88 80 ASP A C 1
ATOM 614 O O . ASP A 1 80 ? -7.527 5.061 18.302 1.00 88.88 80 ASP A O 1
ATOM 618 N N . ASN A 1 81 ? -8.009 5.784 16.237 1.00 82.81 81 ASN A N 1
ATOM 619 C CA . ASN A 1 81 ? -6.6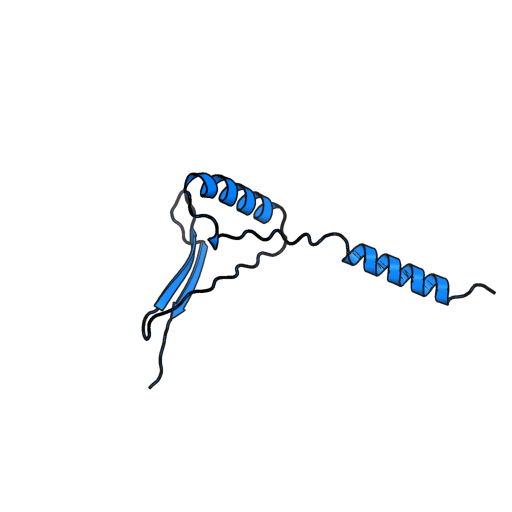37 5.812 15.710 1.00 82.81 81 ASN A CA 1
ATOM 620 C C . ASN A 1 81 ? -5.871 4.483 15.877 1.00 82.81 81 ASN A C 1
ATOM 622 O O . ASN A 1 81 ? -4.640 4.433 15.850 1.00 82.81 81 ASN A O 1
ATOM 626 N N . THR A 1 82 ? -6.598 3.381 16.068 1.00 88.00 82 THR A N 1
ATOM 627 C CA . THR A 1 82 ? -6.014 2.051 16.205 1.00 88.00 82 THR A CA 1
ATOM 628 C C . THR A 1 82 ? -5.338 1.675 14.897 1.00 88.00 82 THR A C 1
ATOM 630 O O . THR A 1 82 ? -5.916 1.868 13.831 1.00 88.00 82 THR A O 1
ATOM 633 N N . ARG A 1 83 ? -4.125 1.128 14.966 1.00 85.62 83 ARG A N 1
ATOM 634 C CA . ARG A 1 83 ? -3.374 0.636 13.807 1.00 85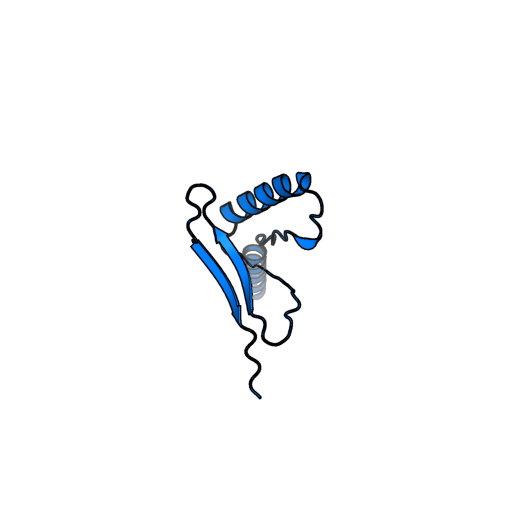.62 83 ARG A CA 1
ATOM 635 C C . ARG A 1 83 ? -3.785 -0.806 13.516 1.00 85.62 83 ARG A C 1
ATOM 637 O O . ARG A 1 83 ? -3.530 -1.683 14.333 1.00 85.62 83 ARG A O 1
ATOM 644 N N . TRP A 1 84 ? -4.403 -1.039 12.364 1.00 82.81 84 TRP A N 1
ATOM 645 C CA . TRP A 1 84 ? -4.865 -2.366 11.937 1.00 82.81 84 TRP A CA 1
ATOM 646 C C . TRP A 1 84 ? -3.811 -3.074 11.096 1.00 82.81 84 TRP A C 1
ATOM 648 O O . TRP A 1 84 ? -3.576 -4.267 11.254 1.00 82.81 84 TRP A O 1
ATOM 658 N N . LEU A 1 85 ? -3.154 -2.323 10.216 1.00 83.44 85 LEU A N 1
ATOM 659 C CA . LEU A 1 85 ? -2.110 -2.827 9.337 1.00 83.44 85 LEU A CA 1
ATOM 660 C C . LEU A 1 85 ? -1.100 -1.714 9.099 1.00 83.44 85 LEU A C 1
ATOM 662 O O . LEU A 1 85 ? -1.484 -0.561 8.933 1.00 83.44 85 LEU A O 1
ATOM 666 N N . GLU A 1 86 ? 0.181 -2.047 9.050 1.00 87.06 86 GLU A N 1
ATOM 667 C CA . GLU A 1 86 ? 1.211 -1.115 8.612 1.00 87.06 86 GLU A CA 1
ATOM 668 C C . GLU A 1 86 ? 2.278 -1.869 7.839 1.00 87.06 86 GLU A C 1
ATOM 670 O O . GLU A 1 86 ? 2.864 -2.824 8.346 1.00 87.06 86 GLU A O 1
ATOM 675 N N . ALA A 1 87 ? 2.544 -1.420 6.619 1.00 83.69 87 ALA A N 1
ATOM 676 C CA . ALA A 1 87 ? 3.706 -1.844 5.872 1.00 83.69 87 ALA A CA 1
ATOM 677 C C . ALA A 1 87 ? 4.746 -0.737 5.931 1.00 83.69 87 ALA A C 1
ATOM 679 O O . ALA A 1 87 ? 4.529 0.392 5.481 1.00 83.69 87 ALA A O 1
ATOM 680 N N . SER A 1 88 ? 5.895 -1.081 6.488 1.00 84.69 88 SER A N 1
ATOM 681 C CA . SER A 1 88 ? 7.061 -0.218 6.531 1.00 84.69 88 SER A CA 1
ATOM 682 C C . SER A 1 88 ? 8.213 -0.879 5.797 1.00 84.69 88 SER A C 1
ATOM 684 O O . SER A 1 88 ? 8.296 -2.101 5.668 1.00 84.69 88 SER A O 1
ATOM 686 N N . VAL A 1 89 ? 9.104 -0.044 5.289 1.00 83.06 89 VAL A N 1
ATOM 687 C CA . VAL A 1 89 ? 10.319 -0.472 4.612 1.00 83.06 89 VAL A CA 1
ATOM 688 C C . VAL A 1 89 ? 11.505 0.124 5.339 1.00 83.06 89 VAL A C 1
ATOM 690 O O . VAL A 1 89 ? 11.520 1.303 5.694 1.00 83.06 89 VAL A O 1
ATOM 693 N N . VAL A 1 90 ? 12.511 -0.708 5.572 1.00 78.69 90 VAL A N 1
ATOM 694 C CA . VAL A 1 90 ? 13.733 -0.306 6.259 1.00 78.69 90 VAL A CA 1
ATOM 695 C C . VAL A 1 90 ? 14.877 -0.391 5.264 1.00 78.69 90 VAL A C 1
ATOM 697 O O . VAL A 1 90 ? 15.294 -1.478 4.867 1.00 78.69 90 VAL A O 1
ATOM 700 N N . GLY A 1 91 ? 15.393 0.766 4.850 1.00 71.56 91 GLY A N 1
ATOM 701 C CA . GLY A 1 91 ? 16.552 0.847 3.969 1.00 71.56 91 GLY A CA 1
ATOM 702 C C . GLY A 1 91 ? 17.839 0.498 4.713 1.00 71.56 91 GLY A C 1
ATOM 703 O O . GLY A 1 91 ? 18.561 1.394 5.149 1.00 71.56 91 GLY A O 1
ATOM 704 N N . LYS A 1 92 ? 18.155 -0.793 4.865 1.00 69.94 92 LYS A N 1
ATOM 705 C CA . LYS A 1 92 ? 19.445 -1.231 5.417 1.00 69.94 92 LYS A CA 1
ATOM 706 C C . LYS A 1 92 ? 20.437 -1.463 4.279 1.00 69.94 92 LYS A C 1
ATOM 708 O O . LYS A 1 92 ? 20.393 -2.480 3.600 1.00 69.94 92 LYS A O 1
ATOM 713 N N . ILE A 1 93 ? 21.338 -0.506 4.078 1.00 62.44 93 ILE A N 1
ATOM 714 C CA . ILE A 1 93 ? 22.476 -0.670 3.169 1.00 62.44 93 ILE A CA 1
ATOM 715 C C . ILE A 1 93 ? 23.570 -1.370 3.971 1.00 62.44 93 ILE A C 1
ATOM 717 O O . ILE A 1 93 ? 24.110 -0.782 4.910 1.00 62.44 93 ILE A O 1
ATOM 721 N N . ASN A 1 94 ? 23.850 -2.632 3.651 1.00 59.28 94 ASN A N 1
ATOM 722 C CA . ASN A 1 94 ? 25.043 -3.298 4.164 1.00 59.28 94 ASN A CA 1
ATOM 723 C C . ASN A 1 94 ? 26.264 -2.741 3.414 1.00 59.28 94 ASN A C 1
ATOM 725 O O . ASN A 1 94 ? 26.153 -2.455 2.221 1.00 59.28 94 ASN A O 1
ATOM 729 N N . LYS A 1 95 ? 27.371 -2.506 4.125 1.00 57.12 95 LYS A N 1
ATOM 730 C CA . LYS A 1 95 ? 28.614 -2.007 3.521 1.00 57.12 95 LYS A CA 1
ATOM 731 C C . LYS A 1 95 ? 29.336 -3.128 2.783 1.00 57.12 95 LYS A C 1
ATOM 733 O O . LYS A 1 95 ? 29.302 -4.260 3.310 1.00 57.12 95 LYS A O 1
#

pLDDT: mean 73.92, std 9.49, range [46.53, 88.88]